Protein AF-A0A1G2VXZ0-F1 (afdb_monomer)

Mean predicted aligned error: 5.15 Å

Sequence (75 aa):
MIDFDGALLDACSADVRADLLLEAKLLAGVFAPAGDPGSLAKMAAQLSAGERDAEMDRAHARRLAAALKHLAKSA

Structure (mmCIF, N/CA/C/O backbone):
data_AF-A0A1G2VXZ0-F1
#
_entry.id   AF-A0A1G2VXZ0-F1
#
loop_
_atom_site.group_PDB
_atom_site.id
_atom_site.type_symbol
_atom_site.label_atom_id
_atom_site.label_alt_id
_atom_site.label_comp_id
_atom_site.label_asym_id
_atom_site.label_entity_id
_atom_site.label_seq_id
_atom_site.pdbx_PDB_ins_code
_atom_site.Cartn_x
_atom_site.Cartn_y
_atom_site.Cartn_z
_atom_site.occupancy
_atom_site.B_iso_or_equiv
_atom_site.auth_seq_id
_atom_site.auth_comp_id
_atom_site.auth_asym_id
_atom_site.auth_atom_id
_atom_site.pdbx_PDB_model_num
ATOM 1 N N . MET A 1 1 ? -14.178 -8.753 -11.574 1.00 62.56 1 MET A N 1
ATOM 2 C CA . MET A 1 1 ? -12.967 -7.928 -11.778 1.00 62.56 1 MET A CA 1
ATOM 3 C C . MET A 1 1 ? -11.962 -8.364 -10.725 1.00 62.56 1 MET A C 1
ATOM 5 O O . MET A 1 1 ? -12.367 -8.494 -9.580 1.00 62.56 1 MET A O 1
ATOM 9 N N . ILE A 1 2 ? -10.734 -8.714 -11.104 1.00 72.81 2 ILE A N 1
ATOM 10 C CA . ILE A 1 2 ? -9.735 -9.248 -10.163 1.00 72.81 2 ILE A CA 1
ATOM 11 C C . ILE A 1 2 ? -9.102 -8.077 -9.401 1.00 72.81 2 ILE A C 1
ATOM 13 O O . ILE A 1 2 ? -8.644 -7.124 -10.032 1.00 72.81 2 ILE A O 1
ATOM 17 N N . ASP A 1 3 ? -9.085 -8.139 -8.066 1.00 82.44 3 ASP A N 1
ATOM 18 C CA . ASP A 1 3 ? -8.430 -7.137 -7.215 1.00 82.44 3 ASP A CA 1
ATOM 19 C C . ASP A 1 3 ? -6.947 -7.478 -7.017 1.00 82.44 3 ASP A C 1
ATOM 21 O O . ASP A 1 3 ? -6.550 -8.103 -6.034 1.00 82.44 3 ASP A O 1
ATOM 25 N N . PHE A 1 4 ? -6.122 -7.087 -7.988 1.00 82.56 4 PHE A N 1
ATOM 26 C CA . PHE A 1 4 ? -4.677 -7.316 -7.931 1.00 82.56 4 PHE A CA 1
ATOM 27 C C . PHE A 1 4 ? -3.986 -6.521 -6.817 1.00 82.56 4 PHE A C 1
ATOM 29 O O . PHE A 1 4 ? -2.985 -6.986 -6.281 1.00 82.56 4 PHE A O 1
ATOM 36 N N . ASP A 1 5 ? -4.512 -5.348 -6.457 1.00 84.06 5 ASP A N 1
ATOM 37 C CA . ASP A 1 5 ? -3.941 -4.521 -5.391 1.00 84.06 5 ASP A CA 1
ATOM 38 C C . ASP A 1 5 ? -4.183 -5.173 -4.017 1.00 84.06 5 ASP A C 1
ATOM 40 O O . ASP A 1 5 ? -3.263 -5.264 -3.205 1.00 84.06 5 ASP A O 1
ATOM 44 N N . GLY A 1 6 ? -5.388 -5.709 -3.784 1.00 83.25 6 GLY A N 1
ATOM 45 C CA . GLY A 1 6 ? -5.688 -6.508 -2.590 1.00 83.25 6 GLY A CA 1
ATOM 46 C C . GLY A 1 6 ? -4.816 -7.763 -2.502 1.00 83.25 6 GLY A C 1
ATOM 47 O O . GLY A 1 6 ? -4.146 -7.979 -1.496 1.00 83.25 6 GLY A O 1
ATOM 48 N N . ALA A 1 7 ? -4.717 -8.521 -3.599 1.00 87.81 7 ALA A N 1
ATOM 49 C CA . ALA A 1 7 ? -3.871 -9.713 -3.657 1.00 87.81 7 ALA A CA 1
ATOM 50 C C . ALA A 1 7 ? -2.379 -9.409 -3.413 1.00 87.81 7 ALA A C 1
ATOM 52 O O . ALA A 1 7 ? -1.670 -10.220 -2.819 1.00 87.81 7 ALA A O 1
ATOM 53 N N . LEU A 1 8 ? -1.889 -8.241 -3.846 1.00 87.38 8 LEU A N 1
ATOM 54 C CA . LEU A 1 8 ? -0.510 -7.810 -3.605 1.00 87.38 8 LEU A CA 1
ATOM 55 C C . LEU A 1 8 ? -0.245 -7.515 -2.121 1.00 87.38 8 LEU A C 1
ATOM 57 O O . LEU A 1 8 ? 0.836 -7.831 -1.621 1.00 87.38 8 LEU A O 1
ATOM 61 N N . LEU A 1 9 ? -1.215 -6.924 -1.420 1.00 87.44 9 LEU A N 1
ATOM 62 C CA . LEU A 1 9 ? -1.123 -6.703 0.025 1.00 87.44 9 LEU A CA 1
ATOM 63 C C . LEU A 1 9 ? -1.213 -8.010 0.807 1.00 87.44 9 LEU A C 1
ATOM 65 O O . LEU A 1 9 ? -0.454 -8.196 1.754 1.00 87.44 9 LEU A O 1
ATOM 69 N N . ASP A 1 10 ? -2.095 -8.919 0.397 1.00 88.38 10 ASP A N 1
ATOM 70 C CA . ASP A 1 10 ? -2.277 -10.216 1.056 1.00 88.38 10 ASP A CA 1
ATOM 71 C C . ASP A 1 10 ? -1.071 -11.148 0.858 1.00 88.38 10 ASP A C 1
ATOM 73 O O . ASP A 1 10 ? -0.825 -12.034 1.672 1.00 88.38 10 ASP A O 1
ATOM 77 N N . ALA A 1 11 ? -0.280 -10.926 -0.197 1.00 90.69 11 ALA A N 1
ATOM 78 C CA . ALA A 1 11 ? 0.987 -11.619 -0.420 1.00 90.69 11 ALA A CA 1
ATOM 79 C C . ALA A 1 11 ? 2.136 -11.115 0.481 1.00 90.69 11 ALA A C 1
ATOM 81 O O . ALA A 1 11 ? 3.198 -11.740 0.521 1.00 90.69 11 ALA A O 1
ATOM 82 N N . CYS A 1 12 ? 1.966 -9.985 1.176 1.00 89.62 12 CYS A N 1
ATOM 83 C CA . CYS A 1 12 ? 2.944 -9.485 2.142 1.00 89.62 12 CYS A CA 1
ATOM 84 C C . CYS A 1 12 ? 2.788 -10.199 3.495 1.00 89.62 12 CYS A C 1
ATOM 86 O O . CYS A 1 12 ? 1.706 -10.666 3.845 1.00 89.62 12 CYS A O 1
ATOM 88 N N . SER A 1 13 ? 3.860 -10.257 4.294 1.00 93.31 13 SER A N 1
ATOM 89 C CA . SER A 1 13 ? 3.735 -10.708 5.685 1.00 93.31 13 SER A CA 1
ATOM 90 C C . SER A 1 13 ? 2.830 -9.761 6.481 1.00 93.31 13 SER A C 1
ATOM 92 O O . SER A 1 13 ? 2.661 -8.595 6.114 1.00 93.31 13 SER A O 1
ATOM 94 N N . ALA A 1 14 ? 2.257 -10.250 7.585 1.00 91.19 14 ALA A N 1
ATOM 95 C CA . ALA A 1 14 ? 1.360 -9.457 8.425 1.00 91.19 14 ALA A CA 1
ATOM 96 C C . ALA A 1 14 ? 2.014 -8.150 8.910 1.00 91.19 14 ALA A C 1
ATOM 98 O O . ALA A 1 14 ? 1.369 -7.104 8.856 1.00 91.19 14 ALA A O 1
ATOM 99 N N . ASP A 1 15 ? 3.294 -8.205 9.289 1.00 93.00 15 ASP A N 1
ATOM 100 C CA . ASP A 1 15 ? 4.062 -7.041 9.744 1.00 93.00 15 ASP A CA 1
ATOM 101 C C . ASP A 1 15 ? 4.257 -6.026 8.611 1.00 93.00 15 ASP A C 1
ATOM 103 O O . ASP A 1 15 ? 3.894 -4.863 8.747 1.00 93.00 15 ASP A O 1
ATOM 107 N N . VAL A 1 16 ? 4.700 -6.484 7.432 1.00 91.25 16 VAL A N 1
ATOM 108 C CA . VAL A 1 16 ? 4.889 -5.612 6.259 1.00 91.25 16 VAL A CA 1
ATOM 109 C C . VAL A 1 16 ? 3.565 -4.987 5.824 1.00 91.25 16 VAL A C 1
ATOM 111 O O . VAL A 1 16 ? 3.515 -3.813 5.469 1.00 91.25 16 VAL A O 1
ATOM 114 N N . ARG A 1 17 ? 2.467 -5.747 5.863 1.00 92.56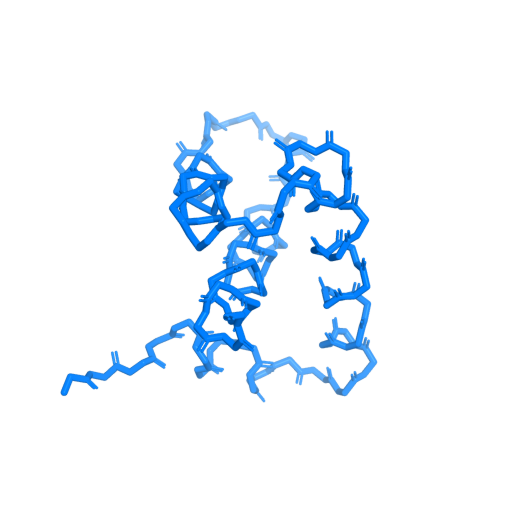 17 ARG A N 1
ATOM 115 C CA . ARG A 1 17 ? 1.128 -5.229 5.566 1.00 92.56 17 ARG A CA 1
ATOM 116 C C . ARG A 1 17 ? 0.705 -4.164 6.579 1.00 92.56 17 ARG A C 1
ATOM 118 O O . ARG A 1 17 ? 0.126 -3.158 6.173 1.00 92.56 17 ARG A O 1
ATOM 125 N N . ALA A 1 18 ? 0.970 -4.371 7.868 1.00 92.50 18 ALA A N 1
ATOM 126 C CA . ALA A 1 18 ? 0.665 -3.393 8.907 1.00 92.50 18 ALA A CA 1
ATOM 127 C C . ALA A 1 18 ? 1.473 -2.100 8.719 1.00 92.50 18 ALA A C 1
ATOM 129 O O . ALA A 1 18 ? 0.883 -1.019 8.758 1.00 92.50 18 ALA A O 1
ATOM 130 N N . ASP A 1 19 ? 2.768 -2.216 8.423 1.00 94.19 19 ASP A N 1
ATOM 131 C CA . ASP A 1 19 ? 3.656 -1.080 8.165 1.00 94.19 19 ASP A CA 1
ATOM 132 C C . ASP A 1 19 ? 3.208 -0.282 6.936 1.00 94.19 19 ASP A C 1
ATOM 134 O O . ASP A 1 19 ? 3.034 0.932 7.014 1.00 94.19 19 ASP A O 1
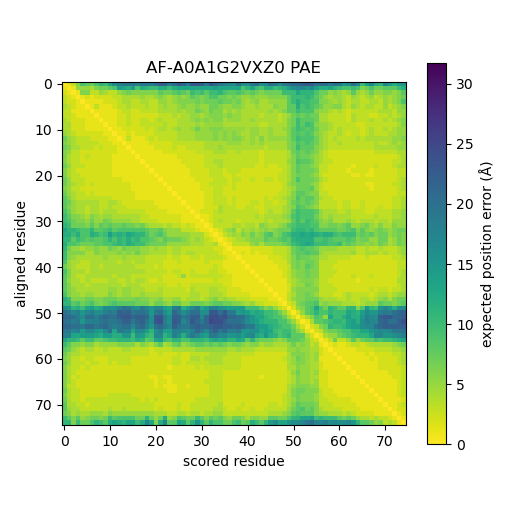ATOM 138 N N . LEU A 1 20 ? 2.905 -0.960 5.824 1.00 93.19 20 LEU A N 1
ATOM 139 C CA . LEU A 1 20 ? 2.397 -0.321 4.604 1.00 93.19 20 LEU A CA 1
ATOM 140 C C . LEU A 1 20 ? 1.067 0.404 4.833 1.00 93.19 20 LEU A C 1
ATOM 142 O O . LEU A 1 20 ? 0.839 1.481 4.283 1.00 93.19 20 LEU A O 1
ATOM 146 N N . LEU A 1 21 ? 0.165 -0.176 5.630 1.00 93.19 21 LEU A N 1
ATOM 147 C CA . LEU A 1 21 ? -1.106 0.464 5.972 1.00 93.19 21 LEU A CA 1
ATOM 148 C C . LEU A 1 21 ? -0.907 1.669 6.894 1.00 93.19 21 LEU A C 1
ATOM 150 O O . LEU A 1 21 ? -1.632 2.656 6.759 1.00 93.19 21 LEU A O 1
ATOM 154 N N . LEU A 1 22 ? 0.041 1.602 7.830 1.00 94.19 22 LEU A N 1
ATOM 155 C CA . LEU A 1 22 ? 0.401 2.731 8.683 1.00 94.19 22 LEU A CA 1
ATOM 156 C C . LEU A 1 22 ? 0.992 3.870 7.848 1.00 94.19 22 LEU A C 1
ATOM 158 O O . LEU A 1 22 ? 0.536 5.006 7.952 1.00 94.19 22 LEU A O 1
ATOM 162 N N . GLU A 1 23 ? 1.943 3.560 6.974 1.00 93.06 23 GLU A N 1
ATOM 163 C CA . GLU A 1 23 ? 2.562 4.523 6.069 1.00 93.06 23 GLU A CA 1
ATOM 164 C C . GLU A 1 23 ? 1.533 5.164 5.130 1.00 93.06 23 GLU A C 1
ATOM 166 O O . GLU A 1 23 ? 1.471 6.388 5.014 1.00 93.06 23 GLU A O 1
ATOM 171 N N . ALA A 1 24 ? 0.648 4.361 4.533 1.00 91.94 24 ALA A N 1
ATOM 172 C CA . ALA A 1 24 ? -0.434 4.862 3.693 1.00 91.94 24 ALA A CA 1
ATOM 173 C C . ALA A 1 24 ? -1.376 5.806 4.459 1.00 91.94 24 ALA A C 1
ATOM 175 O O . ALA A 1 24 ? -1.807 6.813 3.901 1.00 91.94 24 ALA A O 1
ATOM 176 N N . LYS A 1 25 ? -1.667 5.533 5.741 1.00 91.12 25 LYS A N 1
ATOM 177 C CA . LYS A 1 25 ? -2.461 6.432 6.599 1.00 91.12 25 LYS A CA 1
ATOM 178 C C . LYS A 1 25 ? -1.732 7.738 6.903 1.00 91.12 25 LYS A C 1
ATOM 180 O O . LYS A 1 25 ? -2.367 8.788 6.899 1.00 91.12 25 LYS A O 1
ATOM 185 N N . LEU A 1 26 ? -0.425 7.688 7.158 1.00 90.69 26 LEU A N 1
ATOM 186 C CA . LEU A 1 26 ? 0.383 8.887 7.392 1.00 90.69 26 LEU A CA 1
ATOM 187 C C . LEU A 1 26 ? 0.421 9.767 6.138 1.00 90.69 26 LEU A C 1
ATOM 189 O O . LEU A 1 26 ? 0.126 10.958 6.212 1.00 90.69 26 LEU A O 1
ATOM 193 N N . LEU A 1 27 ? 0.694 9.170 4.976 1.00 88.88 27 LEU A N 1
ATOM 194 C CA . LEU A 1 27 ? 0.666 9.865 3.690 1.00 88.88 27 LEU A CA 1
ATOM 195 C C . LEU A 1 27 ? -0.717 10.440 3.384 1.00 88.88 27 LEU A C 1
ATOM 197 O O . LEU A 1 27 ? -0.820 11.599 2.987 1.00 88.88 27 LEU A O 1
ATOM 201 N N . ALA A 1 28 ? -1.779 9.665 3.607 1.00 88.62 28 ALA A N 1
ATOM 202 C CA . ALA A 1 28 ? -3.151 10.137 3.470 1.00 88.62 28 ALA A CA 1
ATOM 203 C C . ALA A 1 28 ? -3.421 11.347 4.374 1.00 88.62 28 ALA A C 1
ATOM 205 O O . ALA A 1 28 ? -3.943 12.348 3.903 1.00 88.62 28 ALA A O 1
ATOM 206 N N . GLY A 1 29 ? -3.003 11.307 5.641 1.00 86.19 29 GLY A N 1
ATOM 207 C CA . GLY A 1 29 ? -3.180 12.426 6.567 1.00 86.19 29 GLY A CA 1
ATOM 208 C C . GLY A 1 29 ? -2.479 13.714 6.121 1.00 86.19 29 GLY A C 1
ATOM 209 O O . GLY A 1 29 ? -2.986 14.802 6.381 1.00 86.19 29 GLY A O 1
ATOM 210 N N . VAL A 1 30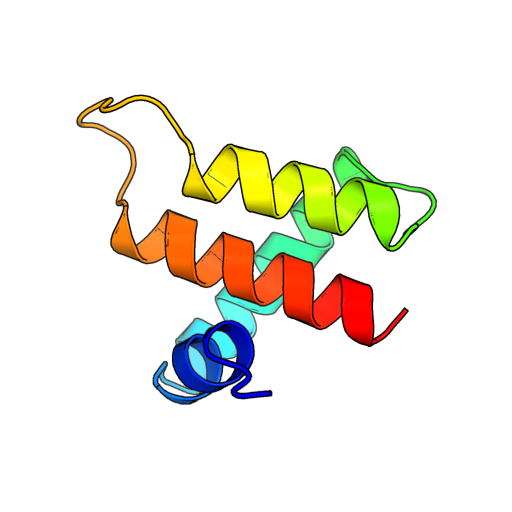 ? -1.345 13.604 5.423 1.00 87.25 30 VAL A N 1
ATOM 211 C CA . VAL A 1 30 ? -0.574 14.759 4.932 1.00 87.25 30 VAL A CA 1
ATOM 212 C C . VAL A 1 30 ? -1.119 15.294 3.606 1.00 87.25 30 VAL A C 1
ATOM 214 O O . VAL A 1 30 ? -1.282 16.502 3.448 1.00 87.25 30 VAL A O 1
ATOM 217 N N . PHE A 1 31 ? -1.389 14.412 2.644 1.00 81.00 31 PHE A N 1
ATOM 218 C CA . PHE A 1 31 ? -1.664 14.792 1.253 1.00 81.00 31 PHE A CA 1
ATOM 219 C C . PHE A 1 31 ? -3.143 14.691 0.857 1.00 81.00 31 PHE A C 1
ATOM 221 O O . PHE A 1 31 ? -3.556 15.309 -0.122 1.00 81.00 31 PHE A O 1
ATOM 228 N N . ALA A 1 32 ? -3.944 13.948 1.617 1.00 85.19 32 ALA A N 1
ATOM 229 C CA . ALA A 1 32 ? -5.385 13.791 1.438 1.00 85.19 32 ALA A CA 1
ATOM 230 C C . ALA A 1 32 ? -6.116 13.930 2.793 1.00 85.19 32 ALA A C 1
ATOM 232 O O . ALA A 1 32 ? -6.792 12.996 3.226 1.00 85.19 32 ALA A O 1
ATOM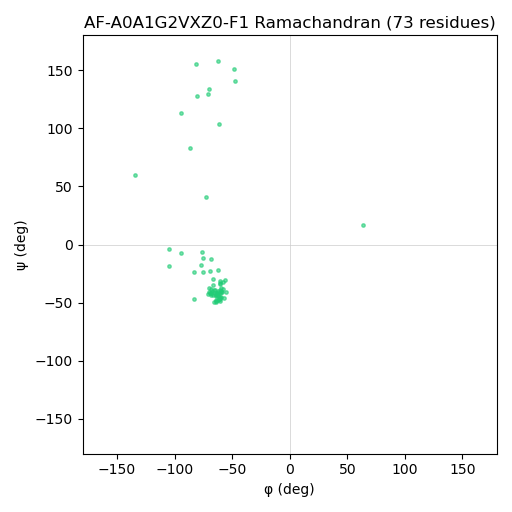 233 N N . PRO A 1 33 ? -6.005 15.079 3.491 1.00 77.56 33 PRO A 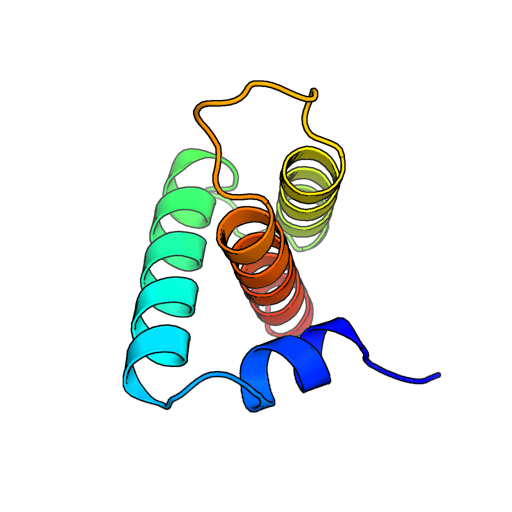N 1
ATOM 234 C CA . PRO A 1 33 ? -6.522 15.247 4.855 1.00 77.56 33 PRO A CA 1
ATOM 235 C C . PRO A 1 33 ? -8.048 15.097 4.963 1.00 77.56 33 PRO A C 1
ATOM 237 O O . PRO A 1 33 ? -8.563 14.790 6.033 1.00 77.56 33 PRO A O 1
ATOM 240 N N . ALA A 1 34 ? -8.775 15.283 3.857 1.00 79.12 34 ALA A N 1
ATOM 241 C CA . ALA A 1 34 ? -10.212 15.023 3.775 1.00 79.12 34 ALA A CA 1
ATOM 242 C C . ALA A 1 34 ? -10.557 13.523 3.667 1.00 79.12 34 ALA A C 1
ATOM 244 O O . ALA A 1 34 ? -11.733 13.169 3.686 1.00 79.12 34 ALA A O 1
ATOM 245 N N . GLY A 1 35 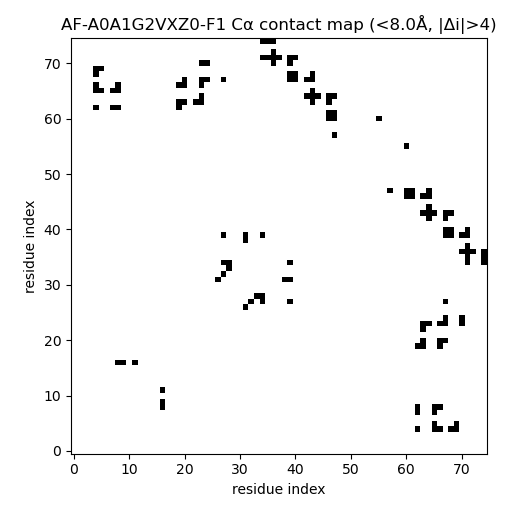? -9.553 12.650 3.523 1.00 74.00 35 GLY A N 1
ATOM 246 C CA . GLY A 1 35 ? -9.717 11.205 3.377 1.00 74.00 35 GLY A CA 1
A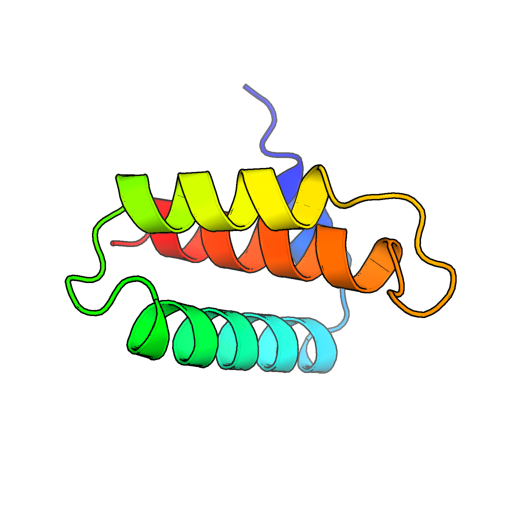TOM 247 C C . GLY A 1 35 ? -10.461 10.792 2.109 1.00 74.00 35 GLY A C 1
ATOM 248 O O . GLY A 1 35 ? -10.961 9.673 2.043 1.00 74.00 35 GLY A O 1
ATOM 249 N N . ASP A 1 36 ? -10.578 11.680 1.116 1.00 84.69 36 ASP A N 1
ATOM 250 C CA . ASP A 1 36 ? -11.433 11.415 -0.030 1.00 84.69 36 ASP A CA 1
ATOM 251 C C . ASP A 1 36 ? -10.839 10.300 -0.921 1.00 84.69 36 ASP A C 1
ATOM 253 O O . ASP A 1 36 ? -9.643 10.323 -1.250 1.00 84.69 36 ASP A O 1
ATOM 257 N N . PRO A 1 37 ? -11.658 9.320 -1.352 1.00 86.31 37 PRO A N 1
ATOM 258 C CA . PRO A 1 37 ? -11.186 8.196 -2.162 1.00 86.31 37 PRO A CA 1
ATOM 259 C C . PRO A 1 37 ? -10.483 8.609 -3.463 1.00 86.31 37 PRO A C 1
ATOM 261 O O . PRO A 1 37 ? -9.586 7.911 -3.942 1.00 86.31 37 PRO A O 1
ATOM 264 N N . GLY A 1 38 ? -10.872 9.750 -4.045 1.00 86.38 38 GLY A N 1
ATOM 265 C CA . GLY A 1 38 ? -10.316 10.258 -5.297 1.00 86.38 38 GLY A CA 1
ATOM 266 C C . 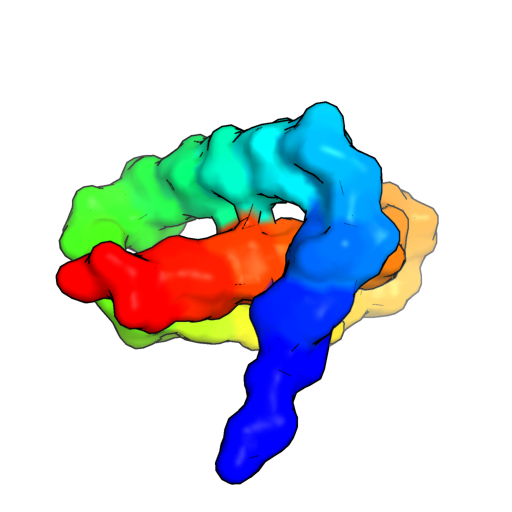GLY A 1 38 ? -8.860 10.705 -5.162 1.00 86.38 38 GLY A C 1
ATOM 267 O O . GLY A 1 38 ? -8.032 10.378 -6.017 1.00 86.38 38 GLY A O 1
ATOM 268 N N . SER A 1 39 ? -8.530 11.414 -4.086 1.00 87.56 39 SER A N 1
ATOM 269 C CA . SER A 1 39 ? -7.169 11.859 -3.775 1.00 87.56 39 SER A CA 1
ATOM 270 C C . SER A 1 39 ? -6.255 10.680 -3.457 1.00 87.56 39 SER A C 1
ATOM 272 O O . SER A 1 39 ? -5.162 10.589 -4.016 1.00 87.56 39 SER A O 1
ATOM 274 N N . LEU A 1 40 ? -6.730 9.715 -2.663 1.00 88.62 40 LEU A N 1
ATOM 275 C CA . LEU A 1 40 ? -5.980 8.491 -2.358 1.00 88.62 40 LEU A CA 1
ATOM 276 C C . LEU A 1 40 ? -5.666 7.676 -3.621 1.00 88.62 40 LEU A C 1
ATOM 278 O O . LEU A 1 40 ? -4.540 7.206 -3.803 1.00 88.62 40 LEU A O 1
ATOM 282 N N . ALA A 1 41 ? -6.630 7.561 -4.539 1.00 88.50 41 ALA A N 1
ATOM 283 C CA . ALA A 1 41 ? -6.425 6.885 -5.817 1.00 88.50 41 ALA A CA 1
ATOM 284 C C . ALA A 1 41 ? -5.407 7.613 -6.715 1.00 88.50 41 ALA A C 1
ATOM 286 O O . ALA A 1 41 ? -4.577 6.962 -7.353 1.00 88.50 41 ALA A O 1
ATOM 287 N N . LYS A 1 42 ? -5.427 8.954 -6.746 1.00 88.12 42 LYS A N 1
ATOM 288 C CA . LYS A 1 42 ? -4.439 9.758 -7.489 1.00 88.12 42 LYS A CA 1
ATOM 289 C C . LYS A 1 42 ? -3.029 9.593 -6.926 1.00 88.12 42 LYS A C 1
ATOM 291 O O . LYS A 1 42 ? -2.099 9.393 -7.704 1.00 88.12 42 LYS A O 1
ATOM 296 N N . MET A 1 43 ? -2.877 9.608 -5.603 1.00 87.44 43 MET A N 1
ATOM 297 C CA . MET A 1 43 ? -1.587 9.374 -4.946 1.00 87.44 43 MET A CA 1
ATOM 298 C C . MET A 1 43 ? -1.038 7.985 -5.270 1.00 87.44 43 MET A C 1
ATOM 300 O O . MET A 1 43 ? 0.118 7.848 -5.667 1.00 87.44 43 MET A O 1
ATOM 304 N N . ALA A 1 44 ? -1.882 6.954 -5.172 1.00 88.81 44 ALA A N 1
ATOM 305 C CA . ALA A 1 44 ? -1.498 5.597 -5.540 1.00 88.81 44 ALA A CA 1
ATOM 306 C C . ALA A 1 44 ? -1.060 5.499 -7.010 1.00 88.81 44 ALA A C 1
ATOM 308 O O . ALA A 1 44 ? -0.068 4.838 -7.319 1.00 88.81 44 ALA A O 1
ATOM 309 N N . ALA A 1 45 ? -1.770 6.179 -7.917 1.00 87.56 45 ALA A N 1
ATOM 310 C CA . ALA A 1 45 ? -1.402 6.228 -9.327 1.00 87.56 45 ALA A CA 1
ATOM 311 C C . ALA A 1 45 ? -0.020 6.869 -9.520 1.00 87.56 45 ALA A C 1
ATOM 313 O O . ALA A 1 45 ? 0.819 6.278 -10.194 1.00 87.56 45 ALA A O 1
ATOM 314 N N . GLN A 1 46 ? 0.252 8.006 -8.873 1.00 86.06 46 GLN A N 1
ATOM 315 C CA . GLN A 1 46 ? 1.547 8.693 -8.943 1.00 86.06 46 GLN A CA 1
ATOM 316 C C . GLN A 1 46 ? 2.698 7.848 -8.377 1.00 86.06 46 GLN A C 1
ATOM 318 O O . GLN A 1 46 ? 3.727 7.718 -9.034 1.00 86.06 46 GLN A O 1
ATOM 323 N N . LEU A 1 47 ? 2.503 7.202 -7.222 1.00 83.75 47 LEU A N 1
ATOM 324 C CA . LEU A 1 47 ? 3.479 6.280 -6.622 1.00 83.75 47 LEU A CA 1
ATOM 325 C C . LEU A 1 47 ? 3.794 5.092 -7.537 1.00 83.75 47 LEU A C 1
ATOM 327 O O . LEU A 1 47 ? 4.948 4.698 -7.686 1.00 83.75 47 LEU A O 1
ATOM 331 N N . SER A 1 48 ? 2.771 4.534 -8.188 1.00 82.00 48 SER A N 1
ATOM 332 C CA . SER A 1 48 ? 2.949 3.417 -9.121 1.00 82.00 48 SER A CA 1
ATOM 333 C C . SER A 1 48 ? 3.551 3.827 -10.472 1.00 82.00 48 SER A C 1
ATOM 335 O O . SER A 1 48 ? 4.147 2.986 -11.148 1.00 82.00 48 SER A O 1
ATOM 337 N N . ALA A 1 49 ? 3.394 5.099 -10.855 1.00 78.25 49 ALA A N 1
ATOM 338 C CA . ALA A 1 49 ? 3.856 5.673 -12.117 1.00 78.25 49 ALA A CA 1
ATOM 339 C C . ALA A 1 49 ? 5.240 6.339 -12.028 1.00 78.25 49 ALA A C 1
ATOM 341 O O . ALA A 1 49 ? 5.762 6.741 -13.066 1.00 78.25 49 ALA A O 1
ATOM 342 N N . GLY A 1 50 ? 5.806 6.469 -10.821 1.00 66.94 50 GLY A N 1
ATOM 343 C CA . GLY A 1 50 ? 7.021 7.234 -10.540 1.00 66.94 50 GLY A CA 1
ATOM 344 C C . GLY A 1 50 ? 8.189 6.972 -11.497 1.00 66.94 50 GLY A C 1
ATOM 345 O O . GLY A 1 50 ? 8.439 5.836 -11.915 1.00 66.94 50 GLY A O 1
ATOM 346 N N . GLU A 1 51 ? 8.890 8.063 -11.824 1.00 54.69 51 GLU A N 1
ATOM 347 C CA . GLU A 1 51 ? 10.124 8.110 -12.615 1.00 54.69 51 GLU A CA 1
ATOM 348 C C . GLU A 1 51 ? 11.150 7.085 -12.117 1.00 54.69 51 GLU A C 1
ATOM 350 O O . GLU A 1 51 ? 11.172 6.704 -10.946 1.00 54.69 51 GLU A O 1
ATOM 355 N N . ARG A 1 52 ? 11.993 6.606 -13.037 1.00 51.56 52 ARG A N 1
ATOM 356 C CA . ARG A 1 52 ? 12.942 5.494 -12.845 1.00 51.56 52 ARG A CA 1
ATOM 357 C C . ARG A 1 52 ? 14.135 5.890 -11.971 1.00 51.56 52 ARG A C 1
ATOM 359 O O . ARG A 1 52 ? 15.260 5.520 -12.300 1.00 51.56 52 ARG A O 1
ATOM 366 N N . ASP A 1 53 ? 13.902 6.645 -10.910 1.00 53.75 53 ASP A N 1
ATOM 367 C CA . ASP A 1 53 ? 14.966 7.049 -10.019 1.00 53.75 53 ASP A CA 1
ATOM 368 C C . ASP A 1 53 ? 15.433 5.836 -9.214 1.00 53.75 53 ASP A C 1
ATOM 370 O O . ASP A 1 53 ? 14.630 5.054 -8.695 1.00 53.75 53 ASP A O 1
ATOM 374 N N . ALA A 1 54 ? 16.744 5.623 -9.199 1.00 54.84 54 ALA A N 1
ATOM 375 C CA . ALA A 1 54 ? 17.361 4.408 -8.673 1.00 54.84 54 ALA A CA 1
ATOM 376 C C . ALA A 1 54 ? 17.217 4.282 -7.145 1.00 54.84 54 ALA A C 1
ATOM 378 O O . ALA A 1 54 ? 17.471 3.213 -6.593 1.00 54.84 54 ALA A O 1
ATOM 379 N N . GLU A 1 55 ? 16.797 5.359 -6.481 1.00 58.44 55 GLU A N 1
ATOM 380 C CA . GLU A 1 55 ? 16.655 5.456 -5.030 1.00 58.44 55 GLU A CA 1
ATOM 381 C C . GLU A 1 55 ? 15.320 4.889 -4.512 1.00 58.44 55 GLU A C 1
ATOM 383 O O . GLU A 1 55 ? 15.239 4.445 -3.368 1.00 58.44 55 GLU A O 1
ATOM 388 N N . MET A 1 56 ? 14.277 4.825 -5.350 1.00 58.25 56 MET A N 1
ATOM 389 C CA . MET A 1 56 ? 12.952 4.369 -4.921 1.00 58.25 56 MET A CA 1
ATOM 390 C C . MET A 1 56 ? 12.753 2.870 -5.200 1.00 58.25 56 MET A C 1
ATOM 392 O O . MET A 1 56 ? 12.653 2.439 -6.353 1.00 58.25 56 MET A O 1
ATOM 396 N N . ASP A 1 57 ? 12.639 2.057 -4.141 1.00 77.56 57 ASP A N 1
ATOM 397 C CA . ASP A 1 57 ? 12.287 0.636 -4.261 1.00 77.56 57 ASP A CA 1
ATOM 398 C C . ASP A 1 57 ? 10.892 0.494 -4.897 1.00 77.56 57 ASP A C 1
ATOM 400 O O . ASP A 1 57 ? 9.851 0.686 -4.263 1.00 77.56 57 ASP A O 1
ATOM 404 N N . ARG A 1 58 ? 10.865 0.120 -6.182 1.00 76.06 58 ARG A N 1
ATOM 405 C CA . ARG A 1 58 ? 9.625 -0.067 -6.952 1.00 76.06 58 ARG A CA 1
ATOM 406 C C . ARG A 1 58 ? 8.691 -1.100 -6.337 1.00 76.06 58 ARG A C 1
ATOM 408 O O . ARG A 1 58 ? 7.478 -0.997 -6.521 1.00 76.06 58 ARG A O 1
ATOM 415 N N . ALA A 1 59 ? 9.228 -2.131 -5.687 1.00 83.00 59 ALA A N 1
ATOM 416 C CA . ALA A 1 59 ? 8.401 -3.148 -5.056 1.00 83.00 59 ALA A CA 1
ATOM 417 C C . ALA A 1 59 ? 7.675 -2.550 -3.850 1.00 83.00 59 ALA A C 1
ATOM 419 O O . ALA A 1 59 ? 6.475 -2.771 -3.690 1.00 83.00 59 ALA A O 1
ATOM 420 N N . HIS A 1 60 ? 8.373 -1.740 -3.058 1.00 85.88 60 HIS A N 1
ATOM 421 C CA . HIS A 1 60 ? 7.775 -0.993 -1.961 1.00 85.88 60 HIS A CA 1
ATOM 422 C C . HIS A 1 60 ? 6.751 0.043 -2.460 1.00 85.88 60 HIS A C 1
ATOM 424 O O . HIS A 1 60 ? 5.598 -0.012 -2.042 1.00 85.88 60 HIS A O 1
ATOM 430 N N . ALA A 1 61 ? 7.092 0.880 -3.448 1.00 87.50 61 ALA A N 1
ATOM 431 C CA . ALA A 1 61 ? 6.173 1.887 -3.997 1.00 87.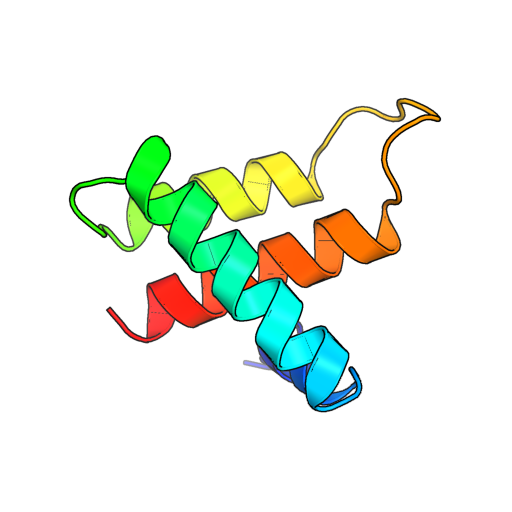50 61 ALA A CA 1
ATOM 432 C C . ALA A 1 61 ? 4.869 1.277 -4.550 1.00 87.50 61 ALA A C 1
ATOM 434 O O . ALA A 1 61 ? 3.781 1.818 -4.351 1.00 87.50 61 ALA A O 1
ATOM 435 N N . ARG A 1 62 ? 4.948 0.108 -5.202 1.00 88.12 62 ARG A N 1
ATOM 436 C CA . ARG A 1 62 ? 3.762 -0.629 -5.676 1.00 88.12 62 ARG A CA 1
ATOM 437 C C . ARG A 1 62 ? 2.912 -1.172 -4.532 1.00 88.12 62 ARG A C 1
ATOM 439 O O . ARG A 1 62 ? 1.689 -1.087 -4.601 1.00 88.12 62 ARG A O 1
ATOM 446 N N . ARG A 1 63 ? 3.538 -1.716 -3.487 1.00 91.56 63 ARG A N 1
ATOM 447 C CA . ARG A 1 63 ? 2.827 -2.201 -2.293 1.00 91.56 63 ARG A CA 1
ATOM 448 C C . ARG A 1 63 ? 2.164 -1.050 -1.532 1.00 91.56 63 ARG A C 1
ATOM 450 O O . ARG A 1 63 ? 1.023 -1.184 -1.103 1.00 91.56 63 ARG A O 1
ATOM 457 N N . LEU A 1 64 ? 2.829 0.098 -1.443 1.00 90.62 64 LEU A N 1
ATOM 458 C CA . LEU A 1 64 ? 2.291 1.305 -0.821 1.00 90.62 64 LEU A CA 1
ATOM 459 C C . LEU A 1 64 ? 1.131 1.898 -1.632 1.00 90.62 64 LEU A C 1
ATOM 461 O O . LEU A 1 64 ? 0.094 2.252 -1.076 1.00 90.62 64 LEU A O 1
ATOM 465 N N . ALA A 1 65 ? 1.246 1.922 -2.963 1.00 91.06 65 ALA A N 1
ATOM 466 C CA . ALA A 1 65 ? 0.138 2.285 -3.844 1.00 91.06 65 ALA A CA 1
ATOM 467 C C . ALA A 1 65 ? -1.070 1.348 -3.660 1.00 91.06 65 ALA A C 1
ATOM 469 O O . ALA A 1 65 ? -2.212 1.809 -3.624 1.00 91.06 65 ALA A O 1
ATOM 470 N N . ALA A 1 66 ? -0.836 0.043 -3.498 1.00 92.12 66 ALA A N 1
ATOM 471 C CA . ALA A 1 66 ? -1.898 -0.908 -3.191 1.00 92.12 66 ALA A CA 1
ATOM 472 C C . ALA A 1 66 ? -2.547 -0.627 -1.823 1.00 92.12 66 ALA A C 1
ATOM 474 O O . ALA A 1 66 ? -3.775 -0.627 -1.728 1.00 92.12 66 ALA A O 1
ATOM 475 N N . ALA A 1 67 ? -1.756 -0.300 -0.794 1.00 91.81 67 ALA A N 1
ATOM 476 C CA . ALA A 1 67 ? -2.255 0.101 0.526 1.00 91.81 67 ALA A CA 1
ATOM 477 C C . ALA A 1 67 ? -3.140 1.357 0.453 1.00 91.81 67 ALA A C 1
ATOM 479 O O . ALA A 1 67 ? -4.241 1.367 1.001 1.00 91.81 67 ALA A O 1
ATOM 480 N N . LEU A 1 68 ? -2.727 2.383 -0.296 1.00 91.25 68 LEU A N 1
ATOM 481 C CA . LEU A 1 68 ? -3.522 3.599 -0.506 1.00 91.25 68 LEU A CA 1
ATOM 482 C C . LEU A 1 68 ? -4.852 3.316 -1.217 1.00 91.25 68 LEU A C 1
ATOM 484 O O . LEU A 1 68 ? -5.893 3.831 -0.810 1.00 91.25 68 LEU A O 1
ATOM 488 N N . LYS A 1 69 ? -4.857 2.454 -2.241 1.00 91.38 69 LYS A N 1
ATOM 489 C CA . LYS A 1 69 ? -6.101 2.033 -2.910 1.00 91.38 69 LYS A CA 1
ATOM 490 C C . LYS A 1 69 ? -7.002 1.210 -1.994 1.00 91.38 69 LYS A C 1
ATOM 492 O O . LYS A 1 69 ? -8.221 1.307 -2.099 1.00 91.38 69 LYS A O 1
ATOM 497 N N . HIS A 1 70 ? -6.424 0.397 -1.114 1.00 90.50 70 HIS A N 1
ATOM 498 C CA . HIS A 1 70 ? -7.183 -0.349 -0.115 1.00 90.50 70 HIS A CA 1
ATOM 499 C C . HIS A 1 70 ? -7.884 0.596 0.870 1.00 90.50 70 HIS A C 1
ATOM 501 O O . HIS A 1 70 ? -9.070 0.417 1.146 1.00 90.50 70 HIS A O 1
ATOM 507 N N . LEU A 1 71 ? -7.193 1.648 1.326 1.00 87.81 71 LEU A N 1
ATOM 508 C CA . LEU A 1 71 ? -7.800 2.699 2.147 1.00 87.81 71 LEU A CA 1
ATOM 509 C C . LEU A 1 71 ? -8.907 3.438 1.386 1.00 87.81 71 LEU A C 1
ATOM 511 O O . LEU A 1 71 ? -9.989 3.612 1.929 1.00 87.81 71 LEU A O 1
ATOM 515 N N . ALA A 1 72 ? -8.681 3.783 0.116 1.00 88.00 72 ALA A N 1
ATOM 516 C CA . ALA A 1 72 ? -9.672 4.465 -0.721 1.00 88.00 72 ALA A CA 1
ATOM 517 C C . ALA A 1 72 ? -10.969 3.661 -0.915 1.00 88.00 72 ALA A C 1
ATOM 519 O O . ALA A 1 72 ? -12.038 4.242 -1.040 1.00 88.00 72 ALA A O 1
ATOM 520 N N . LYS A 1 73 ? -10.880 2.326 -0.953 1.00 85.81 73 LYS A N 1
ATOM 521 C CA . LYS A 1 73 ? -12.047 1.429 -1.033 1.00 85.81 73 LYS A CA 1
ATOM 522 C C . LYS A 1 73 ? -12.779 1.266 0.304 1.00 85.81 73 LYS A C 1
ATOM 524 O O . LYS A 1 73 ? -13.896 0.761 0.310 1.00 85.81 73 LYS A O 1
ATOM 529 N N . SER A 1 74 ? -12.125 1.612 1.411 1.00 77.44 74 SER A N 1
ATOM 530 C CA . SER A 1 74 ? -12.628 1.411 2.776 1.00 77.44 74 SER A CA 1
ATOM 531 C C . SER A 1 74 ? -13.128 2.706 3.434 1.00 77.44 74 SER A C 1
ATOM 533 O O . SER A 1 74 ? -13.594 2.645 4.571 1.00 77.44 74 SER A O 1
ATOM 535 N N . ALA A 1 75 ? -12.989 3.850 2.753 1.00 67.50 75 ALA A N 1
ATOM 536 C CA . ALA A 1 75 ? -13.449 5.178 3.163 1.00 67.50 75 ALA A CA 1
ATOM 537 C C . ALA A 1 75 ? -14.811 5.499 2.535 1.00 67.50 75 ALA A C 1
ATOM 539 O O . ALA A 1 75 ? -15.646 6.102 3.245 1.00 67.50 75 ALA A O 1
#

Solvent-accessible surface area (backbone atoms only — not comparable to full-atom values): 4124 Å² total; per-residue (Å²): 133,85,62,62,45,61,53,54,44,69,70,41,54,73,66,59,39,49,50,34,45,51,51,31,50,55,51,35,55,73,78,27,69,85,59,45,42,68,53,31,41,50,52,19,50,50,48,60,64,54,74,91,53,89,84,62,60,63,68,55,34,42,47,34,19,23,32,22,41,54,50,29,76,73,100

pLDDT: mean 83.73, std 10.56, range [51.56, 94.19]

Secondary structure (DSSP, 8-state):
---HHHHHHHTS-HHHHHHHHHHHHHHHHHH-TT--HHHHHHHHHHHHH----TTS-HHHHHHHHHHHHHHHHH-

Radius of gyration: 11.71 Å; Cα contacts (8 Å, |Δi|>4): 72; chains: 1; bounding box: 31×27×23 Å

Foldseek 3Di:
DDLVLVVLLVPDPPVLSVVLLVVLVVCCCVQVVVLALVRLLVQLVCLQVDDPDVPDDNSSSNNSSSSSNVSSVVD